Protein AF-A0A2T6ISY1-F1 (afdb_monomer_lite)

Radius of gyration: 21.5 Å; chains: 1; bounding box: 39×68×50 Å

pLDDT: mean 73.21, std 20.64, range [34.38, 96.5]

InterPro domains:
  IPR011078 Pyridoxal phosphate homeostasis protein [PTHR10146] (1-173)
  IPR029066 PLP-binding barrel [G3DSA:3.20.20.10] (1-175)
  IPR029066 PLP-binding barrel [SSF51419] (126-166)

Structure (mmCIF, N/CA/C/O backbone):
data_AF-A0A2T6ISY1-F1
#
_entry.id   AF-A0A2T6ISY1-F1
#
loop_
_atom_site.group_PDB
_atom_site.id
_atom_site.type_symbol
_atom_site.label_atom_id
_atom_site.label_alt_id
_atom_site.label_comp_id
_atom_site.label_asym_id
_atom_site.label_entity_id
_atom_site.label_seq_id
_atom_site.pdbx_PDB_ins_code
_atom_site.Cartn_x
_atom_site.Cartn_y
_atom_site.Cartn_z
_atom_site.occupancy
_atom_site.B_iso_or_equiv
_atom_site.auth_seq_id
_atom_site.auth_comp_id
_atom_site.auth_asym_id
_atom_site.auth_atom_id
_atom_site.pdbx_PDB_model_num
ATOM 1 N N . VAL A 1 1 ? 0.632 6.362 0.382 1.00 78.44 1 VAL A N 1
ATOM 2 C CA . VAL A 1 1 ? 1.550 6.974 1.371 1.00 78.44 1 VAL A CA 1
ATOM 3 C C . VAL A 1 1 ? 2.885 7.248 0.693 1.00 78.44 1 VAL A C 1
ATOM 5 O O . VAL A 1 1 ? 3.307 6.424 -0.117 1.00 78.44 1 VAL A O 1
ATOM 8 N N . ASN A 1 2 ? 3.520 8.391 0.960 1.00 79.00 2 ASN A N 1
ATOM 9 C CA . ASN A 1 2 ? 4.853 8.700 0.443 1.00 79.00 2 ASN A CA 1
ATOM 10 C C . ASN A 1 2 ? 5.910 8.201 1.441 1.00 79.00 2 ASN A C 1
ATOM 12 O O . ASN A 1 2 ? 6.283 8.900 2.377 1.00 79.00 2 ASN A O 1
ATOM 16 N N . ALA A 1 3 ? 6.373 6.968 1.241 1.00 74.75 3 ALA A N 1
ATOM 17 C CA . ALA A 1 3 ? 7.408 6.348 2.069 1.00 74.75 3 ALA A CA 1
ATOM 18 C C . ALA A 1 3 ? 8.830 6.560 1.503 1.00 74.75 3 ALA A C 1
ATOM 20 O O . ALA A 1 3 ? 9.812 6.055 2.052 1.00 74.75 3 ALA A O 1
ATOM 21 N N . SER A 1 4 ? 8.951 7.271 0.377 1.00 72.50 4 SER A N 1
ATOM 22 C CA . SER A 1 4 ? 10.209 7.468 -0.345 1.00 72.50 4 SER A CA 1
ATOM 23 C C . SER A 1 4 ? 10.864 8.827 -0.059 1.00 72.50 4 SER A C 1
ATOM 25 O O . SER A 1 4 ? 11.969 9.086 -0.535 1.00 72.50 4 SER A O 1
ATOM 27 N N . ASP A 1 5 ? 10.214 9.678 0.743 1.00 68.50 5 ASP A N 1
ATOM 28 C CA . ASP A 1 5 ? 10.639 11.031 1.152 1.00 68.50 5 ASP A CA 1
ATOM 29 C C . ASP A 1 5 ? 10.895 12.018 -0.000 1.00 68.50 5 ASP A C 1
ATOM 31 O O . ASP A 1 5 ? 11.319 13.156 0.213 1.00 68.50 5 ASP A O 1
ATOM 35 N N . GLU A 1 6 ? 10.575 11.630 -1.235 1.00 71.19 6 GLU A N 1
ATOM 36 C CA . GLU A 1 6 ? 10.742 12.477 -2.409 1.00 71.19 6 GLU A CA 1
ATOM 37 C C . GLU A 1 6 ? 9.738 13.625 -2.385 1.00 71.19 6 GLU A C 1
ATOM 39 O O . GLU A 1 6 ? 8.523 13.414 -2.352 1.00 71.19 6 GLU A O 1
ATOM 44 N N . ALA A 1 7 ? 10.243 14.858 -2.457 1.00 66.75 7 ALA A N 1
ATOM 45 C CA . ALA A 1 7 ? 9.398 16.045 -2.396 1.00 66.75 7 ALA A CA 1
ATOM 46 C C . ALA A 1 7 ? 8.504 16.253 -3.624 1.00 66.75 7 ALA A C 1
ATOM 48 O O . ALA A 1 7 ? 7.513 16.973 -3.540 1.00 66.75 7 ALA A O 1
ATOM 49 N N . SER A 1 8 ? 8.841 15.610 -4.741 1.00 69.62 8 SER A N 1
ATOM 50 C CA . SER A 1 8 ? 8.060 15.613 -5.978 1.00 69.62 8 SER A CA 1
ATOM 51 C C . SER A 1 8 ? 6.840 14.688 -5.927 1.00 69.62 8 SER A C 1
ATOM 53 O O . SER A 1 8 ? 5.958 14.811 -6.777 1.00 69.62 8 SER A O 1
ATOM 55 N N . LYS A 1 9 ? 6.768 13.763 -4.959 1.00 65.38 9 LYS A N 1
ATOM 56 C CA . LYS A 1 9 ? 5.652 12.824 -4.815 1.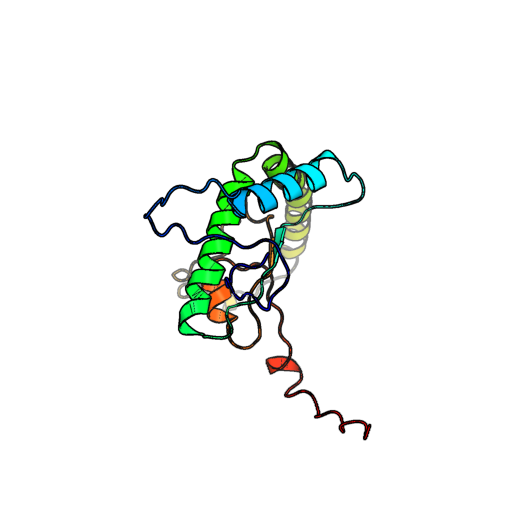00 65.38 9 LYS A CA 1
ATOM 57 C C . LYS A 1 9 ? 4.612 13.374 -3.837 1.00 65.38 9 LYS A C 1
ATOM 59 O O . LYS A 1 9 ? 4.916 13.703 -2.692 1.00 65.38 9 LYS A O 1
ATOM 64 N N . SER A 1 10 ? 3.360 13.436 -4.285 1.00 65.94 10 SER A N 1
ATOM 65 C CA . SER A 1 10 ? 2.208 13.759 -3.437 1.00 65.94 10 SER A CA 1
ATOM 66 C C . SER A 1 10 ? 1.946 12.664 -2.395 1.00 65.94 10 SER A C 1
ATOM 68 O O . SER A 1 10 ? 2.152 11.481 -2.675 1.00 65.94 10 SER A O 1
ATOM 70 N N . GLY A 1 11 ? 1.403 13.042 -1.238 1.00 68.19 11 GLY A N 1
ATOM 71 C CA . GLY A 1 11 ? 0.953 12.125 -0.186 1.00 68.19 11 GLY A CA 1
ATOM 72 C C . GLY A 1 11 ? 1.612 12.389 1.167 1.00 68.19 11 GLY A C 1
ATOM 73 O O . GLY A 1 11 ? 2.632 13.070 1.244 1.00 68.19 11 GLY A O 1
ATOM 74 N N . VAL A 1 12 ? 1.020 11.821 2.220 1.00 75.12 12 VAL A N 1
ATOM 75 C CA . VAL A 1 12 ? 1.534 11.891 3.596 1.00 75.12 12 VAL A CA 1
ATOM 76 C C . VAL A 1 12 ? 2.923 11.254 3.663 1.00 75.12 12 VAL A C 1
ATOM 78 O O . VAL A 1 12 ? 3.095 10.128 3.179 1.00 75.12 12 VAL A O 1
ATOM 81 N N . ARG A 1 13 ? 3.910 11.983 4.199 1.00 74.00 13 ARG A N 1
ATOM 82 C CA . ARG A 1 13 ? 5.318 11.554 4.257 1.00 74.00 13 ARG A CA 1
ATOM 83 C C . ARG A 1 13 ? 5.604 10.757 5.521 1.00 74.00 13 ARG A C 1
ATOM 85 O O . ARG A 1 13 ? 5.286 11.224 6.605 1.00 74.00 13 ARG A O 1
ATOM 92 N N . LEU A 1 14 ? 6.263 9.610 5.391 1.00 69.44 14 LEU A N 1
ATOM 93 C CA . LEU A 1 14 ? 6.707 8.832 6.553 1.00 69.44 14 LEU A CA 1
ATOM 94 C C . LEU A 1 14 ? 8.100 9.282 6.989 1.00 69.44 14 LEU A C 1
ATOM 96 O O . LEU A 1 14 ? 9.092 9.011 6.306 1.00 69.44 14 LEU A O 1
ATOM 100 N N . HIS A 1 15 ? 8.187 9.954 8.134 1.00 64.44 15 HIS A N 1
ATOM 101 C CA . HIS A 1 15 ? 9.473 10.405 8.656 1.00 64.44 15 HIS A CA 1
ATOM 102 C C . HIS A 1 15 ? 10.360 9.210 9.035 1.00 64.44 15 HIS A C 1
ATOM 104 O O . HIS A 1 15 ? 9.902 8.213 9.584 1.00 64.44 15 HIS A O 1
ATOM 110 N N . SER A 1 16 ? 11.655 9.301 8.723 1.00 49.44 16 SER A N 1
ATOM 111 C CA . SER A 1 16 ? 12.646 8.350 9.233 1.00 49.44 16 SER A CA 1
ATOM 112 C C . SER A 1 16 ? 12.859 8.605 10.727 1.00 49.44 16 SER A C 1
ATOM 114 O O . SER A 1 16 ? 13.020 9.759 11.132 1.00 49.44 16 SER A O 1
ATOM 116 N N . VAL A 1 17 ? 12.885 7.550 11.545 1.00 47.97 17 VAL A N 1
ATOM 117 C CA . VAL A 1 17 ? 13.285 7.622 12.961 1.00 47.97 17 VAL A CA 1
ATOM 118 C C . VAL A 1 17 ? 14.812 7.740 13.035 1.00 47.97 17 VAL A C 1
ATOM 120 O O . VAL A 1 17 ? 15.490 6.885 13.592 1.00 47.97 17 VAL A O 1
ATOM 123 N N . ASP A 1 18 ? 15.380 8.789 12.447 1.00 42.09 18 ASP A N 1
ATOM 124 C CA . ASP A 1 18 ? 16.787 9.118 12.646 1.00 42.09 18 ASP A CA 1
ATOM 125 C C . ASP A 1 18 ? 16.868 10.053 13.855 1.00 42.09 18 ASP A C 1
ATOM 127 O O . ASP A 1 18 ? 16.420 11.200 13.836 1.00 42.09 18 ASP A O 1
ATOM 131 N N . GLY A 1 19 ? 17.338 9.488 14.969 1.00 42.28 19 GLY A N 1
ATOM 132 C CA . GLY A 1 19 ? 17.273 10.057 16.311 1.00 42.28 19 GLY A CA 1
ATOM 133 C C . GLY A 1 19 ? 18.100 11.323 16.517 1.00 42.28 19 GLY A C 1
ATOM 134 O O . GLY A 1 19 ? 19.125 11.287 17.190 1.00 42.28 19 GLY A O 1
ATOM 135 N N . ASN A 1 20 ? 17.611 12.463 16.035 1.00 39.56 20 ASN A N 1
ATOM 136 C CA . ASN A 1 20 ? 18.034 13.764 16.537 1.00 39.56 20 ASN A CA 1
ATOM 137 C C . ASN A 1 20 ? 16.850 14.742 16.536 1.00 39.56 20 ASN A C 1
ATOM 139 O O . ASN A 1 20 ? 16.592 15.447 15.560 1.00 39.56 20 ASN A O 1
ATOM 143 N N . ARG A 1 21 ? 16.087 14.745 17.638 1.00 43.75 21 ARG A N 1
ATOM 144 C CA . ARG A 1 21 ? 14.993 15.698 17.873 1.00 43.75 21 ARG A CA 1
ATOM 145 C C . ARG A 1 21 ? 15.574 17.099 18.084 1.00 43.75 21 ARG A C 1
ATOM 147 O O . ARG A 1 21 ? 15.879 17.481 19.207 1.00 43.75 21 ARG A O 1
ATOM 154 N N . GLY A 1 22 ? 15.712 17.846 16.992 1.00 38.25 22 GLY A N 1
ATOM 155 C CA . GLY A 1 22 ? 15.751 19.306 17.009 1.00 38.25 22 GLY A CA 1
ATOM 156 C C . GLY A 1 22 ? 14.324 19.848 17.075 1.00 38.25 22 GLY A C 1
ATOM 157 O O . GLY A 1 22 ? 13.466 19.459 16.286 1.00 38.25 22 GLY A O 1
ATOM 158 N N . GLU A 1 23 ? 14.073 20.701 18.057 1.00 45.44 23 GLU A N 1
ATOM 159 C CA . GLU A 1 23 ? 12.783 21.274 18.434 1.00 45.44 23 GLU A CA 1
ATOM 160 C C . GLU A 1 23 ? 12.112 22.041 17.279 1.00 45.44 23 GLU A C 1
ATOM 162 O O . GLU A 1 23 ? 12.459 23.178 16.994 1.00 45.44 23 GLU A O 1
ATOM 167 N N . THR A 1 24 ? 11.136 21.422 16.614 1.00 35.81 24 THR A N 1
ATOM 168 C CA . THR A 1 24 ? 9.927 22.070 16.071 1.00 35.81 24 THR A CA 1
ATOM 169 C C . THR A 1 24 ? 8.881 20.973 15.886 1.00 35.81 24 THR A C 1
ATOM 171 O O . THR A 1 24 ? 9.041 20.074 15.062 1.00 35.81 24 THR A O 1
ATOM 174 N N . GLU A 1 25 ? 7.838 20.992 16.717 1.00 44.03 25 GLU A N 1
ATOM 175 C CA . GLU A 1 25 ? 6.753 20.005 16.735 1.00 44.03 25 GLU A CA 1
ATOM 176 C C . GLU A 1 25 ? 5.894 20.118 15.467 1.00 44.03 25 GLU A C 1
ATOM 178 O O . GLU A 1 25 ? 4.812 20.696 15.457 1.00 44.03 25 GLU A O 1
ATOM 183 N N . THR A 1 26 ? 6.407 19.584 14.363 1.00 40.78 26 THR A N 1
ATOM 184 C CA . THR A 1 26 ? 5.616 19.324 13.160 1.00 40.78 26 THR A CA 1
ATOM 185 C C . THR A 1 26 ? 4.985 17.938 13.338 1.00 40.78 26 THR A C 1
ATOM 187 O O . THR A 1 26 ? 5.706 17.024 13.753 1.00 40.78 26 THR A O 1
ATOM 190 N N . PRO A 1 27 ? 3.675 17.745 13.088 1.00 42.97 27 PRO A N 1
ATOM 191 C CA . PRO A 1 27 ? 3.028 16.451 13.289 1.00 42.97 27 PRO A CA 1
ATOM 192 C C . PRO A 1 27 ? 3.779 15.356 12.530 1.00 42.97 27 PRO A C 1
ATOM 194 O O . PRO A 1 27 ? 4.070 15.507 11.344 1.00 42.97 27 PRO A O 1
ATOM 197 N N . CYS A 1 28 ? 4.125 14.266 13.219 1.00 56.38 28 CYS A N 1
ATOM 198 C CA . CYS A 1 28 ? 4.727 13.102 12.581 1.00 56.38 28 CYS A CA 1
ATOM 199 C C . CYS A 1 28 ? 3.774 12.621 11.480 1.00 56.38 28 CYS A C 1
ATOM 201 O O . CYS A 1 28 ? 2.601 12.392 11.764 1.00 56.38 28 CYS A O 1
ATOM 203 N N . GLY A 1 29 ? 4.234 12.465 10.239 1.00 60.75 29 GLY A N 1
ATOM 204 C CA . GLY A 1 29 ? 3.357 12.004 9.157 1.00 60.75 29 GLY A CA 1
ATOM 205 C C . GLY A 1 29 ? 2.761 10.609 9.400 1.00 60.75 29 GLY A C 1
ATOM 206 O O . GLY A 1 29 ? 1.709 10.289 8.856 1.00 60.75 29 GLY A O 1
ATOM 207 N N . ASP A 1 30 ? 3.339 9.818 10.307 1.00 73.44 30 ASP A N 1
ATOM 208 C CA . ASP A 1 30 ? 2.730 8.577 10.799 1.00 73.44 30 ASP A CA 1
ATOM 209 C C . ASP A 1 30 ? 1.411 8.851 11.546 1.00 73.44 30 ASP A C 1
ATOM 211 O O . ASP A 1 30 ? 0.446 8.097 11.402 1.00 73.44 30 ASP A O 1
ATOM 215 N N . SER A 1 31 ? 1.336 9.961 12.290 1.00 79.38 31 SER A N 1
ATOM 216 C CA . SER A 1 31 ? 0.113 10.427 12.951 1.00 79.38 31 SER A CA 1
ATOM 217 C C . SER A 1 31 ? -0.945 10.853 11.935 1.00 79.38 31 SER A C 1
ATOM 219 O O . SER A 1 31 ? -2.104 10.493 12.094 1.00 79.38 31 SER A O 1
ATOM 221 N N . GLU A 1 32 ? -0.560 11.539 10.855 1.00 85.81 32 GLU A N 1
ATOM 222 C CA . GLU A 1 32 ? -1.504 11.947 9.803 1.00 85.81 32 GLU A CA 1
ATOM 223 C C . GLU A 1 32 ? -2.070 10.729 9.046 1.00 85.81 32 GLU A C 1
ATOM 225 O O . GLU A 1 32 ? -3.274 10.659 8.792 1.00 85.81 32 GLU A O 1
ATOM 230 N N . VAL A 1 33 ? -1.239 9.719 8.734 1.00 90.00 33 VAL A N 1
ATOM 231 C CA . VAL A 1 33 ? -1.747 8.454 8.166 1.00 90.00 33 VAL A CA 1
ATOM 232 C C . VAL A 1 33 ? -2.701 7.780 9.144 1.00 90.00 33 VAL A C 1
ATOM 234 O O . VAL A 1 33 ? -3.763 7.313 8.734 1.00 90.00 33 VAL A O 1
ATOM 237 N N . ARG A 1 34 ? -2.338 7.724 10.426 1.00 90.06 34 ARG A N 1
ATOM 238 C CA . ARG A 1 34 ? -3.172 7.120 11.462 1.00 90.06 34 ARG A CA 1
ATOM 239 C C . ARG A 1 34 ? -4.538 7.795 11.567 1.00 90.06 34 ARG A C 1
ATOM 241 O O . ARG A 1 34 ? -5.541 7.090 11.500 1.00 90.06 34 ARG A O 1
ATOM 248 N N . GLU A 1 35 ? -4.578 9.117 11.698 1.00 90.12 35 GLU A N 1
ATOM 249 C CA . GLU A 1 35 ? -5.821 9.888 11.812 1.00 90.12 35 GLU A CA 1
ATOM 250 C C . GLU A 1 35 ? -6.724 9.663 10.595 1.00 90.12 35 GLU A C 1
ATOM 252 O O . GLU A 1 35 ? -7.929 9.452 10.732 1.00 90.12 35 GLU A O 1
ATOM 257 N N . LEU A 1 36 ? -6.138 9.623 9.395 1.00 91.69 36 LEU A N 1
ATOM 258 C CA . LEU A 1 36 ? -6.880 9.334 8.174 1.00 91.69 36 LEU A CA 1
ATOM 259 C C . LEU A 1 36 ? -7.444 7.906 8.160 1.00 91.69 36 LEU A C 1
ATOM 261 O O . LEU A 1 36 ? -8.584 7.702 7.743 1.00 91.69 36 LEU A O 1
ATOM 265 N N . VAL A 1 37 ? -6.670 6.910 8.596 1.00 93.19 37 VAL A N 1
ATOM 266 C CA . VAL A 1 37 ? -7.135 5.517 8.663 1.00 93.19 37 VAL A CA 1
ATOM 267 C C . VAL A 1 37 ? -8.252 5.363 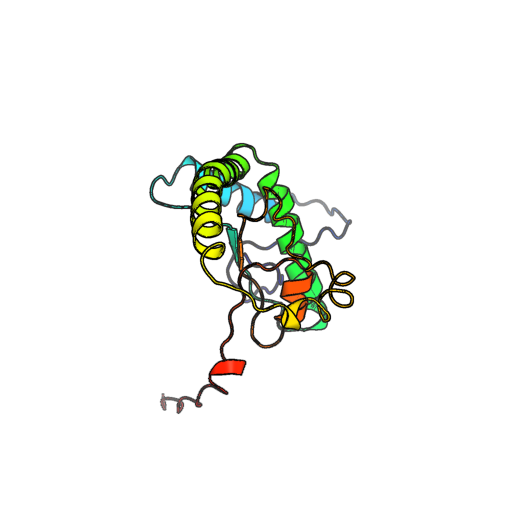9.693 1.00 93.19 37 VAL A C 1
ATOM 269 O O . VAL A 1 37 ? -9.266 4.745 9.373 1.00 93.19 37 VAL A O 1
ATOM 272 N N . GLU A 1 38 ? -8.109 5.949 10.885 1.00 91.31 38 GLU A N 1
ATOM 273 C CA . GLU A 1 38 ? -9.161 5.978 11.912 1.00 91.31 38 GLU A CA 1
ATOM 274 C C . GLU A 1 38 ? -10.433 6.637 11.351 1.00 91.31 38 GLU A C 1
ATOM 276 O O . GLU A 1 38 ? -11.509 6.045 11.403 1.00 91.31 38 GLU A O 1
ATOM 281 N N . TYR A 1 39 ? -10.310 7.787 10.677 1.00 92.75 39 TYR A N 1
ATOM 282 C CA . TYR A 1 39 ? -11.445 8.448 10.030 1.00 92.75 39 TYR A CA 1
ATOM 283 C C . TYR A 1 39 ? -12.128 7.574 8.965 1.00 92.75 39 TYR A C 1
ATOM 285 O O . TYR A 1 39 ? -13.357 7.496 8.922 1.00 92.75 39 TYR A O 1
ATOM 293 N N . ILE A 1 40 ? -11.362 6.895 8.103 1.00 93.62 40 ILE A N 1
ATOM 294 C CA . ILE A 1 40 ? -11.927 5.991 7.090 1.00 93.62 40 ILE A CA 1
ATOM 295 C C . ILE A 1 40 ? -12.668 4.831 7.762 1.00 93.62 40 ILE A C 1
ATOM 297 O O . ILE A 1 40 ? -13.765 4.482 7.330 1.00 93.62 40 ILE A O 1
ATOM 301 N N . VAL A 1 41 ? -12.085 4.231 8.798 1.00 92.12 41 VAL A N 1
ATOM 302 C CA . VAL A 1 41 ? -12.675 3.077 9.486 1.00 92.12 41 VAL A CA 1
ATOM 303 C C . VAL A 1 41 ? -13.940 3.465 10.253 1.00 92.12 41 VAL A C 1
ATOM 305 O O . VAL A 1 41 ? -14.937 2.750 10.162 1.00 92.12 41 VAL A O 1
ATOM 308 N N . ASP A 1 42 ? -13.930 4.600 10.950 1.00 91.38 42 ASP A N 1
ATOM 309 C CA . ASP A 1 42 ? -15.014 4.976 11.860 1.00 91.38 42 ASP A CA 1
ATOM 310 C C . ASP A 1 42 ? -16.118 5.802 11.183 1.00 91.38 42 ASP A C 1
ATOM 312 O O . ASP A 1 42 ? -17.288 5.697 11.551 1.00 91.38 42 ASP A O 1
ATOM 316 N N . SER A 1 43 ? -15.774 6.634 10.194 1.00 95.00 43 SER A N 1
ATOM 317 C CA . SER A 1 43 ? -16.697 7.636 9.630 1.00 95.00 43 SER A CA 1
ATOM 318 C C . SER A 1 43 ? -17.178 7.331 8.209 1.00 95.00 43 SER A C 1
ATOM 320 O O . SER A 1 43 ? -18.111 7.982 7.736 1.00 95.00 43 SER A O 1
ATOM 322 N N . CYS A 1 44 ? -16.582 6.360 7.507 1.00 94.81 44 CYS A N 1
ATOM 323 C CA . CYS A 1 44 ? -16.893 6.086 6.100 1.00 94.81 44 CYS A CA 1
ATOM 324 C C . CYS A 1 44 ? -17.580 4.713 5.907 1.00 94.81 44 CYS A C 1
ATOM 326 O O . CYS A 1 44 ? -16.926 3.756 5.495 1.00 94.81 44 CYS A O 1
ATOM 328 N N . PRO A 1 45 ? -18.912 4.589 6.091 1.00 91.69 45 PRO A N 1
ATOM 329 C CA . PRO A 1 45 ? -19.614 3.294 6.117 1.00 91.69 45 PRO A CA 1
ATOM 330 C C . PRO A 1 45 ? -19.639 2.539 4.777 1.00 91.69 45 PRO A C 1
ATOM 332 O O . PRO A 1 45 ? -19.929 1.345 4.738 1.00 91.69 45 PRO A O 1
ATOM 335 N N . HIS A 1 46 ? -19.367 3.224 3.665 1.00 94.31 46 HIS A N 1
ATOM 336 C CA . HIS A 1 46 ? -19.314 2.624 2.327 1.00 94.31 46 HIS A CA 1
ATOM 337 C C . HIS A 1 46 ? -17.891 2.318 1.856 1.00 94.31 46 HIS A C 1
ATOM 339 O O . HIS A 1 46 ? -17.716 1.727 0.790 1.00 94.31 46 HIS A O 1
ATOM 345 N N . LEU A 1 47 ? -16.876 2.721 2.623 1.00 93.00 47 LEU A N 1
ATOM 346 C CA . LEU A 1 47 ? -15.489 2.417 2.317 1.00 93.00 47 LEU A CA 1
ATOM 347 C C . LEU A 1 47 ? -15.037 1.221 3.140 1.00 93.00 47 LEU A C 1
ATOM 349 O O . LEU A 1 47 ? -15.348 1.082 4.318 1.00 93.00 47 LEU A O 1
ATOM 353 N N . ARG A 1 48 ? -14.260 0.349 2.501 1.00 89.69 48 ARG A N 1
ATOM 354 C CA . ARG A 1 48 ? -13.589 -0.752 3.176 1.00 89.69 48 ARG A CA 1
ATOM 355 C C . ARG A 1 48 ? -12.098 -0.488 3.146 1.00 89.69 48 ARG A C 1
ATOM 357 O O . ARG A 1 48 ? -11.470 -0.633 2.102 1.00 89.69 48 ARG A O 1
ATOM 364 N N . PHE A 1 49 ? -11.535 -0.147 4.296 1.00 92.12 49 PHE A N 1
ATOM 365 C CA . PHE A 1 49 ? -10.090 -0.044 4.429 1.00 92.12 49 PHE A CA 1
ATOM 366 C C . PHE A 1 49 ? -9.460 -1.440 4.301 1.00 92.12 49 PHE A C 1
ATOM 368 O O . PHE A 1 49 ? -9.791 -2.342 5.072 1.00 92.12 49 PHE A O 1
ATOM 375 N N . SER A 1 50 ? -8.621 -1.660 3.286 1.00 92.25 50 SER A N 1
ATOM 376 C CA . SER A 1 50 ? -7.958 -2.953 3.055 1.00 92.25 50 SER A CA 1
ATOM 377 C C . SER A 1 50 ? -6.475 -2.937 3.398 1.00 92.25 50 SER A C 1
ATOM 379 O O . SER A 1 50 ? -5.949 -3.976 3.781 1.00 92.25 50 SER A O 1
ATOM 381 N N . GLY A 1 51 ? -5.826 -1.774 3.349 1.00 93.56 51 GLY A N 1
ATOM 382 C CA . GLY A 1 51 ? -4.419 -1.646 3.682 1.00 93.56 51 GLY A CA 1
ATOM 383 C C . GLY A 1 51 ? -3.786 -0.385 3.106 1.00 93.56 51 GLY A C 1
ATOM 384 O O . GLY A 1 51 ? -4.457 0.630 2.905 1.00 93.56 51 GLY A O 1
ATOM 385 N N . LEU A 1 52 ? -2.480 -0.440 2.850 1.00 94.56 52 LEU A N 1
ATOM 386 C CA . LEU A 1 52 ? -1.687 0.705 2.413 1.00 94.56 52 LEU A CA 1
ATOM 387 C C . LEU A 1 52 ? -1.013 0.459 1.069 1.00 94.56 52 LEU A C 1
ATOM 389 O O . LEU A 1 52 ? -0.725 -0.668 0.680 1.00 94.56 52 LEU A O 1
ATOM 393 N N . MET A 1 53 ? -0.702 1.558 0.383 1.00 95.50 53 MET A N 1
ATOM 394 C CA . MET A 1 53 ? 0.003 1.533 -0.894 1.00 95.50 53 MET A CA 1
ATOM 395 C C . MET A 1 53 ? 1.169 2.517 -0.917 1.00 95.50 53 MET A C 1
ATOM 397 O O . MET A 1 53 ? 1.039 3.660 -0.446 1.00 95.50 53 MET A O 1
ATOM 401 N N . THR A 1 54 ? 2.284 2.090 -1.513 1.00 93.75 54 THR A N 1
ATOM 402 C CA . THR A 1 54 ? 3.392 2.975 -1.879 1.00 93.75 54 THR A CA 1
ATOM 403 C C . THR A 1 54 ? 4.087 2.541 -3.171 1.00 93.75 54 THR A C 1
ATOM 405 O O . THR A 1 54 ? 3.935 1.418 -3.645 1.00 93.75 54 THR A O 1
ATOM 408 N N . ILE A 1 55 ? 4.880 3.452 -3.731 1.00 91.81 55 ILE A N 1
ATOM 409 C CA . ILE A 1 55 ? 5.800 3.181 -4.837 1.00 91.81 55 ILE A CA 1
ATOM 410 C C . ILE A 1 55 ? 7.214 3.285 -4.274 1.00 91.81 55 ILE A C 1
ATOM 412 O O . ILE A 1 55 ? 7.516 4.265 -3.588 1.00 91.81 55 ILE A O 1
ATOM 416 N N . GLY A 1 56 ? 8.062 2.304 -4.597 1.00 88.75 56 GLY A N 1
ATOM 417 C CA . GLY A 1 56 ? 9.466 2.278 -4.202 1.00 88.75 56 GLY A CA 1
ATOM 418 C C . GLY A 1 56 ? 10.213 3.567 -4.553 1.00 88.75 56 GLY A C 1
ATOM 419 O O . GLY A 1 56 ? 9.795 4.376 -5.397 1.00 88.75 56 GLY A O 1
ATOM 420 N N . HIS A 1 57 ? 11.325 3.781 -3.861 1.00 89.56 57 HIS A N 1
ATOM 421 C CA . HIS A 1 57 ? 12.212 4.888 -4.174 1.00 89.56 57 HIS A CA 1
ATOM 422 C C . HIS A 1 57 ? 12.877 4.642 -5.553 1.00 89.56 57 HIS A C 1
ATOM 424 O O . HIS A 1 57 ? 13.239 3.511 -5.850 1.00 89.56 57 HIS A O 1
ATOM 430 N N . PRO A 1 58 ? 13.043 5.646 -6.438 1.00 86.25 58 PRO A N 1
ATOM 431 C CA . PRO A 1 58 ? 13.663 5.445 -7.752 1.00 86.25 58 PRO A CA 1
ATOM 432 C C . PRO A 1 58 ? 15.132 5.013 -7.674 1.00 86.25 58 PRO A C 1
ATOM 434 O O . PRO A 1 58 ? 15.626 4.389 -8.606 1.00 86.25 58 PRO A O 1
ATOM 437 N N . ASP A 1 59 ? 15.819 5.360 -6.584 1.00 88.38 59 ASP A N 1
ATOM 438 C CA . ASP A 1 59 ? 17.125 4.792 -6.231 1.00 88.38 59 ASP A CA 1
ATOM 439 C C . ASP A 1 59 ? 16.931 3.399 -5.594 1.00 88.38 59 ASP A C 1
ATOM 441 O O . ASP A 1 59 ? 16.341 3.325 -4.502 1.00 88.38 59 ASP A O 1
ATOM 445 N N . PRO A 1 60 ? 17.409 2.314 -6.238 1.00 86.50 60 PRO A N 1
ATOM 446 C CA . PRO A 1 60 ? 17.280 0.948 -5.736 1.00 86.50 60 PRO A CA 1
ATOM 447 C C . PRO A 1 60 ? 17.856 0.757 -4.330 1.00 86.50 60 PRO A C 1
ATOM 449 O O . PRO A 1 60 ? 17.235 0.078 -3.515 1.00 86.50 60 PRO A O 1
ATOM 452 N N . GLU A 1 61 ? 18.963 1.431 -4.000 1.00 88.94 61 GLU A N 1
ATOM 453 C CA . GLU A 1 61 ? 19.639 1.315 -2.694 1.00 88.94 61 GLU A CA 1
ATOM 454 C C . GLU A 1 61 ? 18.756 1.796 -1.534 1.00 88.94 61 GLU A C 1
ATOM 456 O O . GLU A 1 61 ? 18.886 1.370 -0.388 1.00 88.94 61 GLU A O 1
ATOM 461 N N . ARG A 1 62 ? 17.804 2.683 -1.831 1.00 87.38 62 ARG A N 1
ATOM 462 C CA . ARG A 1 62 ? 16.880 3.252 -0.847 1.00 87.38 62 ARG A CA 1
ATOM 463 C C . ARG A 1 62 ? 15.512 2.584 -0.827 1.00 87.38 62 ARG A C 1
ATOM 465 O O . ARG A 1 62 ? 14.718 2.848 0.076 1.00 87.38 62 ARG A O 1
ATOM 472 N N . THR A 1 63 ? 15.227 1.727 -1.803 1.00 88.44 63 THR A N 1
ATOM 473 C CA . THR A 1 63 ? 13.915 1.085 -1.956 1.00 88.44 63 THR A CA 1
ATOM 474 C C . THR A 1 63 ? 13.590 0.181 -0.773 1.00 88.44 63 THR A C 1
ATOM 476 O O . THR A 1 63 ? 12.477 0.233 -0.250 1.00 88.44 63 THR A O 1
ATOM 479 N N . SER A 1 64 ? 14.589 -0.560 -0.289 1.00 88.88 64 SER A N 1
ATOM 480 C CA . SER A 1 64 ? 14.476 -1.409 0.901 1.00 88.88 64 SER A CA 1
ATOM 481 C C . SER A 1 64 ? 13.973 -0.622 2.120 1.00 88.88 64 SER A C 1
ATOM 483 O O . SER A 1 64 ? 12.982 -0.993 2.747 1.00 88.88 64 SER A O 1
ATOM 485 N N . GLY A 1 65 ? 14.574 0.543 2.397 1.00 88.06 65 GLY A N 1
ATOM 486 C CA . GLY A 1 65 ? 14.166 1.413 3.506 1.00 88.06 65 GLY A CA 1
ATOM 487 C C . GLY A 1 65 ? 12.739 1.954 3.359 1.00 88.06 65 GLY A C 1
ATOM 488 O O . GLY A 1 65 ? 12.002 2.039 4.339 1.00 88.06 65 GLY A O 1
ATOM 489 N N . THR A 1 66 ? 12.310 2.267 2.133 1.00 89.19 66 THR A N 1
ATOM 490 C CA . THR A 1 66 ? 10.927 2.673 1.839 1.00 89.19 66 THR A CA 1
ATOM 491 C C . THR A 1 66 ? 9.919 1.567 2.159 1.00 89.19 66 THR A C 1
ATOM 493 O O . THR A 1 66 ? 8.889 1.845 2.774 1.00 89.19 66 THR A O 1
ATOM 496 N N . PHE A 1 67 ? 10.200 0.317 1.786 1.00 92.12 67 PHE A N 1
ATOM 497 C CA . PHE A 1 67 ? 9.306 -0.806 2.086 1.00 92.12 67 PHE A CA 1
ATOM 498 C C . PHE A 1 67 ? 9.329 -1.195 3.567 1.00 92.12 67 PHE A C 1
ATOM 500 O O . PHE A 1 67 ? 8.268 -1.448 4.139 1.00 92.12 67 PHE A O 1
ATOM 507 N N . ALA A 1 68 ? 10.486 -1.117 4.227 1.00 89.06 68 ALA A N 1
ATOM 508 C CA . ALA A 1 68 ? 10.593 -1.329 5.669 1.00 89.06 68 ALA A CA 1
ATOM 509 C C . ALA A 1 68 ? 9.716 -0.344 6.466 1.00 89.06 68 ALA A C 1
ATOM 511 O O . ALA A 1 68 ? 9.005 -0.750 7.385 1.00 89.06 68 ALA A O 1
ATOM 512 N N . LYS A 1 69 ? 9.685 0.941 6.077 1.00 88.38 69 LYS A N 1
ATOM 513 C CA . LYS A 1 69 ? 8.789 1.940 6.692 1.00 88.38 69 LYS A CA 1
ATOM 514 C C . LYS A 1 69 ? 7.311 1.552 6.571 1.00 88.38 69 LYS A C 1
ATOM 516 O O . LYS A 1 69 ? 6.555 1.716 7.525 1.00 88.38 69 LYS A O 1
ATOM 521 N N . MET A 1 70 ? 6.896 1.011 5.425 1.00 90.62 70 MET A N 1
ATOM 522 C CA . MET A 1 70 ? 5.515 0.554 5.216 1.00 90.62 70 MET A CA 1
ATOM 523 C C . MET A 1 70 ? 5.160 -0.644 6.096 1.00 90.62 70 MET A C 1
ATOM 525 O O . MET A 1 70 ? 4.060 -0.688 6.650 1.00 90.62 70 MET A O 1
ATOM 529 N N . ALA A 1 71 ? 6.085 -1.594 6.246 1.00 89.38 71 ALA A N 1
ATOM 530 C CA . ALA A 1 71 ? 5.906 -2.741 7.128 1.00 89.38 71 ALA A CA 1
ATOM 531 C C . ALA A 1 71 ? 5.749 -2.298 8.593 1.00 89.38 71 ALA A C 1
ATOM 533 O O . ALA A 1 71 ? 4.816 -2.733 9.268 1.00 89.38 71 ALA A O 1
ATOM 534 N N . THR A 1 72 ? 6.584 -1.365 9.060 1.00 88.50 72 THR A N 1
ATOM 535 C CA . THR A 1 72 ? 6.459 -0.780 10.404 1.00 88.50 72 THR A CA 1
ATOM 536 C C . THR A 1 72 ? 5.119 -0.071 10.588 1.00 88.50 72 THR A C 1
ATOM 538 O O . THR A 1 72 ? 4.418 -0.332 11.565 1.00 88.50 72 THR A O 1
ATOM 541 N N . LEU A 1 73 ? 4.698 0.747 9.617 1.00 89.31 73 LEU A N 1
ATOM 542 C CA . LEU A 1 73 ? 3.425 1.463 9.701 1.00 89.31 73 LEU A CA 1
ATOM 543 C C . LEU A 1 73 ? 2.217 0.516 9.746 1.00 89.31 73 LEU A C 1
ATOM 545 O O . LEU A 1 73 ? 1.265 0.777 10.479 1.00 89.31 73 LEU A O 1
ATOM 549 N N . ARG A 1 74 ? 2.252 -0.612 9.019 1.00 90.75 74 ARG A N 1
ATOM 550 C CA . ARG A 1 74 ? 1.235 -1.674 9.143 1.00 90.75 74 ARG A CA 1
ATOM 551 C C . ARG A 1 74 ? 1.143 -2.176 10.582 1.00 90.75 74 ARG A C 1
ATOM 553 O O . ARG A 1 74 ? 0.040 -2.259 11.118 1.00 90.75 74 ARG A O 1
ATOM 560 N N . LEU A 1 75 ? 2.278 -2.488 11.209 1.00 87.88 75 LEU A N 1
ATOM 561 C CA . LEU A 1 75 ? 2.303 -2.968 12.593 1.00 87.88 75 LEU A CA 1
ATOM 562 C C . LEU A 1 75 ? 1.758 -1.919 13.566 1.00 87.88 75 LEU A C 1
ATOM 564 O O . LEU A 1 75 ? 1.030 -2.267 14.493 1.00 87.88 75 LEU A O 1
ATOM 568 N N . ASP A 1 76 ? 2.066 -0.641 13.353 1.00 88.62 76 ASP A N 1
ATOM 569 C CA . ASP A 1 76 ? 1.568 0.439 14.204 1.00 88.62 76 ASP A CA 1
ATOM 570 C C . ASP A 1 76 ? 0.060 0.663 14.057 1.00 88.62 76 ASP A C 1
ATOM 572 O O . ASP A 1 76 ? -0.637 0.809 15.062 1.00 88.62 76 ASP A O 1
ATOM 576 N N . LEU A 1 77 ? -0.474 0.600 12.836 1.00 89.69 77 LEU A N 1
ATOM 577 C CA . LEU A 1 77 ? -1.917 0.688 12.598 1.00 89.69 77 LEU A CA 1
ATOM 578 C C . LEU A 1 77 ? -2.676 -0.507 13.189 1.00 89.69 77 LEU A C 1
ATOM 580 O O . LEU A 1 77 ? -3.775 -0.337 13.712 1.00 89.69 77 LEU A O 1
ATOM 584 N N . LEU A 1 78 ? -2.094 -1.709 13.169 1.00 88.62 78 LEU A N 1
ATOM 585 C CA . LEU A 1 78 ? -2.705 -2.904 13.764 1.00 88.62 78 LEU A CA 1
ATOM 586 C C . LEU A 1 78 ? -2.757 -2.870 15.301 1.00 88.62 78 LEU A C 1
ATOM 588 O O . LEU A 1 78 ? -3.533 -3.616 15.900 1.00 88.62 78 LEU A O 1
ATOM 592 N N . LYS A 1 79 ? -2.001 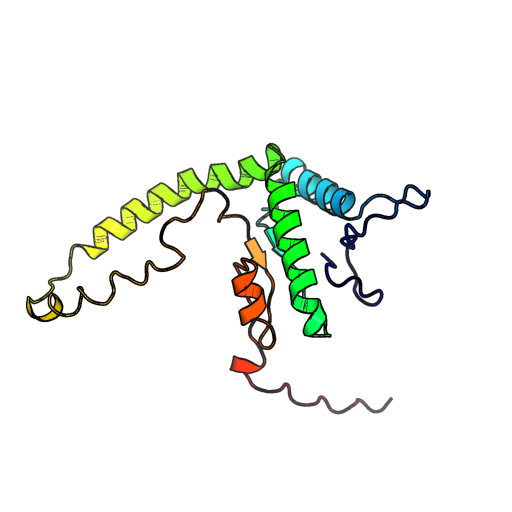-1.980 15.961 1.00 87.25 79 LYS A N 1
ATOM 593 C CA . LYS A 1 79 ? -2.138 -1.731 17.410 1.00 87.25 79 LYS A CA 1
ATOM 594 C C . LYS A 1 79 ? -3.425 -0.976 17.754 1.00 87.25 79 LYS A C 1
ATOM 596 O O . LYS A 1 79 ? -3.821 -0.959 18.919 1.00 87.25 79 LYS A O 1
ATOM 601 N N . LEU A 1 80 ? -4.080 -0.354 16.773 1.00 87.38 80 LEU A N 1
ATOM 602 C CA . LEU A 1 80 ? -5.309 0.410 16.972 1.00 87.38 80 LEU A CA 1
ATOM 603 C C . LEU A 1 80 ? -6.509 -0.546 17.024 1.00 87.38 80 LEU A C 1
ATOM 605 O O . LEU A 1 80 ? -6.751 -1.255 16.045 1.00 87.38 80 LEU A O 1
ATOM 609 N N . PRO A 1 81 ? -7.294 -0.576 18.120 1.00 86.62 81 PRO A N 1
ATOM 610 C CA . PRO A 1 81 ? -8.373 -1.553 18.284 1.00 86.62 81 PRO A CA 1
ATOM 611 C C . PRO A 1 81 ? -9.408 -1.533 17.152 1.00 86.62 81 PRO A C 1
ATOM 613 O O . PRO A 1 81 ? -9.776 -2.592 16.646 1.00 86.62 81 PRO A O 1
ATOM 616 N N . HIS A 1 82 ? -9.820 -0.338 16.717 1.00 86.12 82 HIS A N 1
ATOM 617 C CA . HIS A 1 82 ? -10.812 -0.135 15.655 1.00 86.12 82 HIS A CA 1
ATOM 618 C C . HIS A 1 82 ? -10.318 -0.670 14.309 1.00 86.12 82 HIS A C 1
ATOM 620 O O . HIS A 1 82 ? -11.016 -1.423 13.631 1.00 86.12 82 HIS A O 1
ATOM 626 N N . VAL A 1 83 ? -9.066 -0.365 13.961 1.00 88.00 83 VAL A N 1
ATOM 627 C CA . VAL A 1 83 ? -8.432 -0.853 12.731 1.00 88.00 83 VAL A CA 1
ATOM 628 C C . VAL A 1 83 ? -8.270 -2.368 12.786 1.00 88.00 83 VAL A C 1
ATOM 630 O O . VAL A 1 83 ? -8.673 -3.066 11.860 1.00 88.00 83 VAL A O 1
ATOM 633 N N . ARG A 1 84 ? -7.754 -2.907 13.894 1.00 85.88 84 ARG A N 1
ATOM 634 C CA . ARG A 1 84 ? -7.579 -4.351 14.083 1.00 85.88 84 ARG A CA 1
ATOM 635 C C . ARG A 1 84 ? -8.898 -5.117 13.955 1.00 85.88 84 ARG A C 1
ATOM 637 O O . ARG A 1 84 ? -8.938 -6.177 13.331 1.00 85.88 84 ARG A O 1
ATOM 644 N N . GLN A 1 85 ? -9.991 -4.576 14.490 1.00 84.25 85 GLN A N 1
ATOM 645 C CA . GLN A 1 85 ? -11.316 -5.198 14.427 1.00 84.25 85 GLN A CA 1
ATOM 646 C C . GLN A 1 85 ? -11.833 -5.365 12.985 1.00 84.25 85 GLN A C 1
ATOM 648 O O . GLN A 1 85 ? -12.464 -6.383 12.672 1.00 84.25 85 GLN A O 1
ATOM 653 N N . VAL A 1 86 ? -11.517 -4.426 12.082 1.00 86.06 86 VAL A N 1
ATOM 654 C CA . VAL A 1 86 ? -11.858 -4.523 10.647 1.00 86.06 86 VAL A CA 1
ATOM 655 C C . VAL A 1 86 ? -11.251 -5.769 10.003 1.00 86.06 86 VAL A C 1
ATOM 657 O O . VAL A 1 86 ? -11.863 -6.362 9.113 1.00 86.06 86 VAL A O 1
ATOM 660 N N . PHE A 1 87 ? -10.066 -6.184 10.447 1.00 83.50 87 PHE A N 1
ATOM 661 C CA . PHE A 1 87 ? -9.374 -7.355 9.913 1.00 83.50 87 PHE A CA 1
ATOM 662 C C . PHE A 1 87 ? -9.753 -8.641 10.661 1.00 83.50 87 PHE A C 1
ATOM 664 O O . PHE A 1 87 ? -9.951 -9.672 10.025 1.00 83.50 87 PHE A O 1
ATOM 671 N N . MET A 1 88 ? -9.995 -8.588 11.975 1.00 72.94 88 MET A N 1
ATOM 672 C CA . MET A 1 88 ? -10.447 -9.759 12.742 1.00 72.94 88 MET A CA 1
ATOM 673 C C . MET A 1 88 ? -11.826 -10.272 12.293 1.00 72.94 88 MET A C 1
ATOM 675 O O . MET A 1 88 ? -11.985 -11.471 12.071 1.00 72.94 88 MET A O 1
ATOM 679 N N . SER A 1 89 ? -12.802 -9.386 12.067 1.00 64.44 89 SER A N 1
ATOM 680 C CA . SER A 1 89 ? -14.161 -9.764 11.618 1.00 64.44 89 SER A CA 1
ATOM 681 C C . SER A 1 89 ? -14.203 -10.478 10.255 1.00 64.44 89 SER A C 1
ATOM 683 O O . SER A 1 89 ? -15.137 -11.220 9.945 1.00 64.44 89 SER A O 1
ATOM 685 N N . ARG A 1 90 ? -13.167 -10.300 9.429 1.00 63.50 90 ARG A N 1
ATOM 686 C CA . ARG A 1 90 ? -13.033 -10.984 8.135 1.00 63.50 90 ARG A CA 1
ATOM 687 C C . ARG A 1 90 ? -12.529 -12.420 8.268 1.00 63.50 90 ARG A C 1
ATOM 689 O O . ARG A 1 90 ? -12.850 -13.248 7.422 1.00 63.50 90 ARG A O 1
ATOM 696 N N . THR A 1 91 ? -11.753 -12.728 9.308 1.00 56.22 91 THR A N 1
ATOM 697 C CA . THR A 1 91 ? -11.226 -14.089 9.513 1.00 56.22 91 THR A CA 1
ATOM 698 C C . THR A 1 91 ? -12.336 -15.090 9.830 1.00 56.22 91 THR A C 1
ATOM 700 O O . THR A 1 91 ? -12.309 -16.208 9.321 1.00 56.22 91 THR A O 1
ATOM 703 N N . GLU A 1 92 ? -13.365 -14.669 10.570 1.00 53.03 92 GLU A N 1
ATOM 704 C CA . GLU A 1 92 ? -14.528 -15.506 10.894 1.00 53.03 92 GLU A CA 1
ATOM 705 C C . GLU A 1 92 ? -15.336 -15.870 9.637 1.00 53.03 92 GLU A C 1
ATOM 707 O O . GLU A 1 92 ? -15.750 -17.012 9.472 1.00 53.03 92 GLU A O 1
ATOM 712 N N . SER A 1 93 ? -15.462 -14.938 8.688 1.00 50.34 93 SER A N 1
ATOM 713 C CA . SER A 1 93 ? -16.183 -15.150 7.424 1.00 50.34 93 SER A CA 1
ATOM 714 C C . SER A 1 93 ? -15.343 -15.819 6.320 1.00 50.34 93 SER A C 1
ATOM 716 O O . SER A 1 93 ? -15.901 -16.357 5.358 1.00 50.34 93 SER A O 1
ATOM 718 N N . ALA A 1 94 ? -14.010 -15.815 6.437 1.00 51.69 94 ALA A N 1
ATOM 719 C CA . ALA A 1 94 ? -13.093 -16.513 5.530 1.00 51.69 94 ALA A CA 1
ATOM 720 C C . ALA A 1 94 ? -12.856 -17.981 5.938 1.00 51.69 94 ALA A C 1
ATOM 722 O O . ALA A 1 94 ? -12.813 -18.852 5.067 1.00 51.69 94 ALA A O 1
ATOM 723 N N . GLY A 1 95 ? -12.782 -18.277 7.243 1.00 51.00 95 GLY A N 1
ATOM 724 C CA . GLY A 1 95 ? -12.598 -19.640 7.760 1.00 51.00 95 GLY A CA 1
ATOM 725 C C . GLY A 1 95 ? -13.719 -20.610 7.363 1.00 51.00 95 GLY A C 1
ATOM 726 O O . GLY A 1 95 ? -13.463 -21.786 7.102 1.00 51.00 95 GLY A O 1
ATOM 727 N N . GLU A 1 96 ? -14.950 -20.115 7.214 1.00 50.53 96 GLU A N 1
ATOM 728 C CA . GLU A 1 96 ? -16.081 -20.903 6.703 1.00 50.53 96 GLU A CA 1
ATOM 729 C C . GLU A 1 96 ? -15.939 -21.251 5.208 1.00 50.53 96 GLU A C 1
ATOM 731 O O . GLU A 1 96 ? -16.351 -22.330 4.777 1.00 50.53 96 GLU A O 1
ATOM 736 N N . ARG A 1 97 ? -15.304 -20.382 4.407 1.00 46.28 97 ARG A N 1
ATOM 737 C CA . ARG A 1 97 ? -15.106 -20.596 2.960 1.00 46.28 97 ARG A CA 1
ATOM 738 C C . ARG A 1 97 ? -13.982 -21.590 2.668 1.00 46.28 97 ARG A C 1
ATOM 740 O O . ARG A 1 97 ? -14.115 -22.413 1.764 1.00 46.28 97 ARG A O 1
ATOM 747 N N . GLU A 1 98 ? -12.905 -21.571 3.452 1.00 50.91 98 GLU A N 1
ATOM 748 C CA . GLU A 1 98 ? -11.802 -22.534 3.309 1.00 50.91 98 GLU A CA 1
ATOM 749 C C . GLU A 1 98 ? -12.184 -23.953 3.755 1.00 50.91 98 GLU A C 1
ATOM 751 O O . GLU A 1 98 ? -11.720 -24.940 3.173 1.00 50.91 98 GLU A O 1
ATOM 756 N N . ALA A 1 99 ? -13.059 -24.080 4.760 1.00 50.84 99 ALA A N 1
ATOM 757 C CA . ALA A 1 99 ? -13.604 -25.369 5.184 1.00 50.84 99 ALA A CA 1
ATOM 758 C C . ALA A 1 99 ? -14.436 -26.042 4.072 1.00 50.84 99 ALA A C 1
ATOM 760 O O . ALA A 1 99 ? -14.391 -27.267 3.933 1.00 50.84 99 ALA A O 1
ATOM 761 N N . TYR A 1 100 ? -15.124 -25.249 3.243 1.00 47.66 100 TYR A N 1
ATOM 762 C CA . TYR A 1 100 ? -15.876 -25.728 2.082 1.00 47.66 100 TYR A CA 1
ATOM 763 C C . TYR A 1 100 ? -14.957 -26.189 0.931 1.00 47.66 100 TYR A C 1
ATOM 765 O O . TYR A 1 100 ? -15.096 -27.316 0.459 1.00 47.66 100 TYR A O 1
ATOM 773 N N . ASP A 1 101 ? -13.949 -25.402 0.533 1.00 46.22 101 ASP A N 1
ATOM 774 C CA . ASP A 1 101 ? -13.018 -25.753 -0.568 1.00 46.22 101 ASP A CA 1
ATOM 775 C C . ASP A 1 101 ? -12.152 -26.995 -0.243 1.00 46.22 101 ASP A C 1
ATOM 777 O O . ASP A 1 101 ? -11.846 -27.834 -1.095 1.00 46.22 101 ASP A O 1
ATOM 781 N N . ARG A 1 102 ? -11.827 -27.212 1.040 1.00 51.16 102 ARG A N 1
ATOM 782 C CA . ARG A 1 102 ? -11.122 -28.427 1.487 1.00 51.16 102 ARG A CA 1
ATOM 783 C C . ARG A 1 102 ? -11.962 -29.705 1.341 1.00 51.16 102 ARG A C 1
ATOM 785 O O . ARG A 1 102 ? -11.384 -30.793 1.262 1.00 51.16 102 ARG A O 1
ATOM 792 N N . SER A 1 103 ? -13.291 -29.596 1.306 1.00 52.38 103 SER A N 1
ATOM 793 C CA . SER A 1 103 ? -14.190 -30.748 1.155 1.00 52.38 103 SER A CA 1
ATOM 794 C C . SER A 1 103 ? -14.261 -31.275 -0.289 1.00 52.38 103 SER A C 1
ATOM 796 O O . SER A 1 10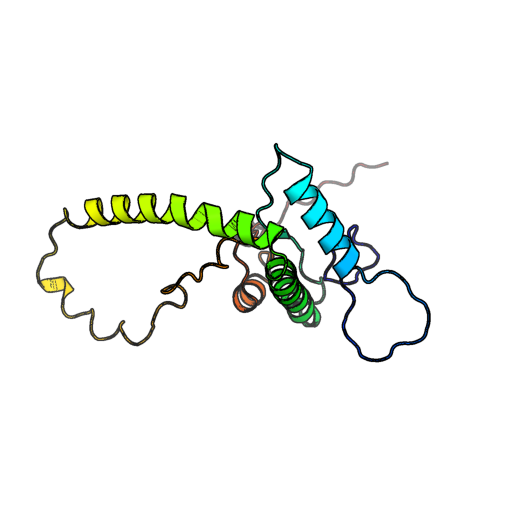3 ? -14.364 -32.485 -0.483 1.00 52.38 103 SER A O 1
ATOM 798 N N . GLU A 1 104 ? -14.063 -30.415 -1.293 1.00 53.94 104 GLU A N 1
ATOM 799 C CA . GLU A 1 104 ? -14.096 -30.768 -2.725 1.00 53.94 104 GLU A CA 1
ATOM 800 C C . GLU A 1 104 ? -12.813 -31.481 -3.201 1.00 53.94 104 GLU A C 1
ATOM 802 O O . GLU A 1 104 ? -12.858 -32.412 -4.008 1.00 53.94 104 GLU A O 1
ATOM 807 N N . ARG A 1 105 ? -11.640 -31.132 -2.651 1.00 48.56 105 ARG A N 1
ATOM 808 C CA . ARG A 1 105 ? -10.341 -31.694 -3.092 1.00 48.56 105 ARG A CA 1
ATOM 809 C C . ARG A 1 105 ? -10.084 -33.149 -2.682 1.00 48.56 105 ARG A C 1
ATOM 811 O O . ARG A 1 105 ? -9.090 -33.731 -3.115 1.00 48.56 105 ARG A O 1
ATOM 818 N N . LYS A 1 106 ? -10.943 -33.758 -1.856 1.00 46.72 106 LYS A N 1
ATOM 819 C CA . LYS A 1 106 ? -10.835 -35.186 -1.490 1.00 46.72 106 LYS A CA 1
ATOM 820 C C . LYS A 1 106 ? -11.437 -36.137 -2.530 1.00 46.72 106 LYS A C 1
ATOM 822 O O . LYS A 1 106 ? -11.158 -37.331 -2.462 1.00 46.72 106 LYS A O 1
ATOM 827 N N . SER A 1 107 ? -12.180 -35.631 -3.514 1.00 48.91 107 SER A N 1
ATOM 828 C CA . SER A 1 107 ? -12.805 -36.439 -4.568 1.00 48.91 107 SER A CA 1
ATOM 829 C C . SER A 1 107 ? -11.986 -36.427 -5.860 1.00 48.91 107 SER A C 1
ATOM 831 O O . SER A 1 107 ? -12.478 -36.055 -6.917 1.00 48.91 107 SER A O 1
ATOM 833 N N . SER A 1 108 ? -10.707 -36.801 -5.811 1.00 48.66 108 SER A N 1
ATOM 834 C CA . SER A 1 108 ? -9.944 -37.131 -7.025 1.00 48.66 108 SER A CA 1
ATOM 835 C C . SER A 1 108 ? -8.826 -38.120 -6.698 1.00 48.66 108 SER A C 1
ATOM 837 O O . SER A 1 108 ? -7.862 -37.812 -5.999 1.00 48.66 108 SER A O 1
ATOM 839 N N . ASN A 1 109 ? -9.013 -39.346 -7.185 1.00 49.03 109 ASN A N 1
ATOM 840 C CA . ASN A 1 109 ? -8.147 -40.509 -7.015 1.00 49.03 109 ASN A CA 1
ATOM 841 C C . ASN A 1 109 ? -6.674 -40.202 -7.331 1.00 49.03 109 ASN A C 1
ATOM 843 O O . ASN A 1 109 ? -6.361 -39.717 -8.414 1.00 49.03 109 ASN A O 1
ATOM 847 N N . THR A 1 110 ? -5.753 -40.564 -6.433 1.00 43.88 110 THR A N 1
ATOM 848 C CA . THR A 1 110 ? -4.311 -40.580 -6.732 1.00 43.88 110 THR A CA 1
ATOM 849 C C . THR A 1 110 ? -3.798 -42.012 -6.793 1.00 43.88 110 THR A C 1
ATOM 851 O O . THR A 1 110 ? -3.859 -42.753 -5.814 1.00 43.88 110 THR A O 1
ATOM 854 N N . SER A 1 111 ? -3.263 -42.388 -7.957 1.00 54.88 111 SER A N 1
ATOM 855 C CA . SER A 1 111 ? -2.493 -43.613 -8.145 1.00 54.88 111 SER A CA 1
ATOM 856 C C . SER A 1 111 ? -1.189 -43.572 -7.345 1.00 54.88 111 SER A C 1
ATOM 858 O O . SER A 1 111 ? -0.504 -42.551 -7.261 1.00 54.88 111 SER A O 1
ATOM 860 N N . GLU A 1 112 ? -0.837 -44.737 -6.823 1.00 50.81 112 GLU A N 1
ATOM 861 C CA . GLU A 1 112 ? 0.247 -45.073 -5.896 1.00 50.81 112 GLU A CA 1
ATOM 862 C C . GLU A 1 112 ? 1.659 -44.589 -6.292 1.00 50.81 112 GLU A C 1
ATOM 864 O O . GLU A 1 112 ? 2.515 -44.412 -5.426 1.00 50.81 112 GLU A O 1
ATOM 869 N N . ALA A 1 113 ? 1.890 -44.265 -7.569 1.00 43.41 113 ALA A N 1
ATOM 870 C CA . ALA A 1 113 ? 3.171 -43.779 -8.092 1.00 43.41 113 ALA A CA 1
ATOM 871 C C . ALA A 1 113 ? 3.582 -42.372 -7.596 1.00 43.41 113 ALA A C 1
ATOM 873 O O . ALA A 1 113 ? 4.767 -42.049 -7.585 1.00 43.41 113 ALA A O 1
ATOM 874 N N . ALA A 1 114 ? 2.641 -41.541 -7.129 1.00 48.59 114 ALA A N 1
ATOM 875 C CA . ALA A 1 114 ? 2.928 -40.179 -6.651 1.00 48.59 114 ALA A CA 1
ATOM 876 C C . ALA A 1 114 ? 3.421 -40.110 -5.188 1.00 48.59 114 ALA A C 1
ATOM 878 O O . ALA A 1 114 ? 3.687 -39.025 -4.669 1.00 48.59 114 ALA A O 1
ATOM 879 N N . ARG A 1 115 ? 3.516 -41.249 -4.484 1.00 45.72 115 ARG A N 1
ATOM 880 C CA . ARG A 1 115 ? 3.918 -41.280 -3.066 1.00 45.72 115 ARG A CA 1
ATOM 881 C C . ARG A 1 115 ? 5.428 -41.130 -2.861 1.00 45.72 115 ARG A C 1
ATOM 883 O O . ARG A 1 115 ? 5.831 -40.574 -1.847 1.00 45.72 115 ARG A O 1
ATOM 890 N N . ASN A 1 116 ? 6.259 -41.547 -3.819 1.00 41.88 116 ASN A N 1
ATOM 891 C CA . ASN A 1 116 ? 7.707 -41.652 -3.595 1.00 41.88 116 ASN A CA 1
ATOM 892 C C . ASN A 1 116 ? 8.517 -40.370 -3.873 1.00 41.88 116 ASN A C 1
ATOM 894 O O . ASN A 1 116 ? 9.706 -40.326 -3.574 1.00 41.88 116 ASN A O 1
ATOM 898 N N . THR A 1 117 ? 7.898 -39.306 -4.394 1.00 43.69 117 THR A N 1
ATOM 899 C CA . THR A 1 117 ? 8.548 -37.992 -4.584 1.00 43.69 117 THR A CA 1
ATOM 900 C C . THR A 1 117 ? 8.210 -36.975 -3.489 1.00 43.69 117 THR A C 1
ATOM 902 O O . THR A 1 117 ? 8.768 -35.880 -3.489 1.00 43.69 117 THR A O 1
ATOM 905 N N . ARG A 1 118 ? 7.356 -37.323 -2.513 1.00 45.75 118 ARG A N 1
ATOM 906 C CA . ARG A 1 118 ? 6.985 -36.419 -1.406 1.00 45.75 118 ARG A CA 1
ATOM 907 C C . ARG A 1 118 ? 8.082 -36.231 -0.355 1.00 45.75 118 ARG A C 1
ATOM 909 O O . ARG A 1 118 ? 8.193 -35.144 0.198 1.00 45.75 118 ARG A O 1
ATOM 916 N N . ASN A 1 119 ? 8.956 -37.214 -0.153 1.00 39.62 119 ASN A N 1
ATOM 917 C CA . ASN A 1 119 ? 9.890 -37.216 0.985 1.00 39.62 119 ASN A CA 1
ATOM 918 C C . ASN A 1 119 ? 11.158 -36.351 0.793 1.00 39.62 119 ASN A C 1
ATOM 920 O O . ASN A 1 119 ? 12.068 -36.418 1.611 1.00 39.62 119 ASN A O 1
ATOM 924 N N . LYS A 1 120 ? 11.247 -35.543 -0.275 1.00 35.25 120 LYS A N 1
ATOM 925 C CA . LYS A 1 120 ? 12.314 -34.532 -0.460 1.00 35.25 120 LYS A CA 1
ATOM 926 C C . LYS A 1 120 ? 11.802 -33.091 -0.568 1.00 35.25 120 LYS A C 1
ATOM 928 O O . LYS A 1 120 ? 12.608 -32.175 -0.661 1.00 35.25 120 LYS A O 1
ATOM 933 N N . ALA A 1 121 ? 10.485 -32.883 -0.531 1.00 42.69 121 ALA A N 1
ATOM 934 C CA . ALA A 1 121 ? 9.865 -31.556 -0.571 1.00 42.69 121 ALA A CA 1
ATOM 935 C C . ALA A 1 121 ? 9.367 -31.088 0.811 1.00 42.69 121 ALA A C 1
ATOM 937 O O . ALA A 1 121 ? 8.666 -30.087 0.905 1.00 42.69 121 ALA A O 1
ATOM 938 N N . GLU A 1 122 ? 9.707 -31.810 1.882 1.00 43.50 122 GLU A N 1
ATOM 939 C CA . GLU A 1 122 ? 9.237 -31.527 3.246 1.00 43.50 122 GLU A CA 1
ATOM 940 C C . GLU A 1 122 ? 10.149 -30.551 4.018 1.00 43.50 122 GL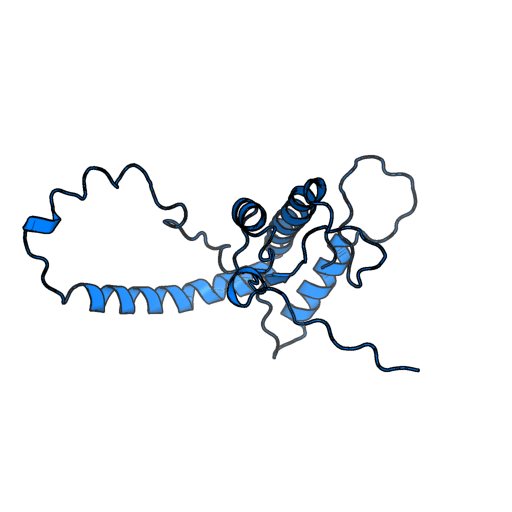U A C 1
ATOM 942 O O . GLU A 1 122 ? 9.757 -30.032 5.060 1.00 43.50 122 GLU A O 1
ATOM 947 N N . GLU A 1 123 ? 11.338 -30.241 3.485 1.00 38.47 123 GLU A N 1
ATOM 948 C CA . GLU A 1 123 ? 12.311 -29.326 4.110 1.00 38.47 123 GLU A CA 1
ATOM 949 C C . GLU A 1 123 ? 12.215 -27.876 3.598 1.00 38.47 123 GLU A C 1
ATOM 951 O O . GLU A 1 123 ? 12.821 -26.965 4.154 1.00 38.47 123 GLU A O 1
ATOM 956 N N . ALA A 1 124 ? 11.372 -27.627 2.595 1.00 44.22 124 ALA A N 1
ATOM 957 C CA . ALA A 1 124 ? 10.911 -26.290 2.252 1.00 44.22 124 ALA A CA 1
ATOM 958 C C . ALA A 1 124 ? 9.466 -26.163 2.732 1.00 44.22 124 ALA A C 1
ATOM 960 O O . ALA A 1 124 ? 8.530 -26.313 1.947 1.00 44.22 124 ALA A O 1
ATOM 961 N N . ARG A 1 125 ? 9.267 -25.907 4.034 1.00 37.75 125 ARG A N 1
ATOM 962 C CA . ARG A 1 125 ? 7.977 -25.378 4.496 1.00 37.75 125 ARG A CA 1
ATOM 963 C C . ARG A 1 125 ? 7.687 -24.155 3.621 1.00 37.75 125 ARG A C 1
ATOM 965 O O . ARG A 1 125 ? 8.476 -23.211 3.679 1.00 37.75 125 ARG A O 1
ATOM 972 N N . PRO A 1 126 ? 6.636 -24.151 2.782 1.00 40.50 126 PRO A N 1
ATOM 973 C CA . PRO A 1 126 ? 6.317 -22.951 2.036 1.00 40.50 126 PRO A CA 1
ATOM 974 C C . PRO A 1 126 ? 6.093 -21.845 3.067 1.00 40.50 126 PRO A C 1
ATOM 976 O O . PRO A 1 126 ? 5.360 -22.049 4.037 1.00 40.50 126 PRO A O 1
ATOM 979 N N . LEU A 1 127 ? 6.737 -20.695 2.860 1.00 44.38 127 LEU A N 1
ATOM 980 C CA . LEU A 1 127 ? 6.723 -19.506 3.726 1.00 44.38 127 LEU A CA 1
ATOM 981 C C . LEU A 1 127 ? 5.304 -18.940 4.006 1.00 44.38 127 LEU A C 1
ATOM 983 O O . LEU A 1 127 ? 5.167 -17.907 4.639 1.00 44.38 127 LEU A O 1
ATOM 987 N N . HIS A 1 128 ? 4.259 -19.622 3.532 1.00 43.19 128 HIS A N 1
ATOM 988 C CA . HIS A 1 128 ? 2.840 -19.271 3.551 1.00 43.19 128 HIS A CA 1
ATOM 989 C C . HIS A 1 128 ? 1.966 -20.271 4.342 1.00 43.19 128 HIS A C 1
ATOM 991 O O . HIS A 1 128 ? 0.747 -20.269 4.204 1.00 43.19 128 HIS A O 1
ATOM 997 N N . ALA A 1 129 ? 2.541 -21.192 5.125 1.00 34.38 129 ALA A N 1
ATOM 998 C CA . ALA A 1 129 ? 1.768 -22.268 5.771 1.00 34.38 129 ALA A CA 1
ATOM 999 C C . ALA A 1 129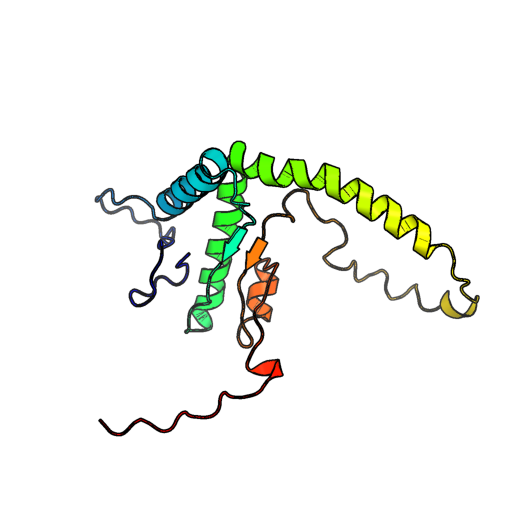 ? 1.126 -21.910 7.130 1.00 34.38 129 ALA A C 1
ATOM 1001 O O . ALA A 1 129 ? 0.543 -22.781 7.775 1.00 34.38 129 ALA A O 1
ATOM 1002 N N . ALA A 1 130 ? 1.189 -20.657 7.567 1.00 37.19 130 ALA A N 1
ATOM 1003 C CA . ALA A 1 130 ? 0.410 -20.165 8.698 1.00 37.19 130 ALA A CA 1
ATOM 1004 C C . ALA A 1 130 ? 0.092 -18.698 8.430 1.00 37.19 130 ALA A C 1
ATOM 1006 O O . ALA A 1 130 ? 0.862 -17.828 8.816 1.00 37.19 130 ALA A O 1
ATOM 1007 N N . PHE A 1 131 ? -0.994 -18.448 7.694 1.00 44.34 131 PHE A N 1
ATOM 1008 C CA . PHE A 1 131 ? -1.501 -17.093 7.535 1.00 44.34 131 PHE A CA 1
ATOM 1009 C C . PHE A 1 131 ? -1.903 -16.587 8.918 1.00 44.34 131 PHE A C 1
ATOM 1011 O O . PHE A 1 131 ? -2.837 -17.114 9.533 1.00 44.34 131 PHE A O 1
ATOM 1018 N N . ASP A 1 132 ? -1.127 -15.650 9.448 1.00 52.34 132 ASP A N 1
ATOM 1019 C CA . ASP A 1 132 ? -1.378 -15.092 10.765 1.00 52.34 132 ASP A CA 1
ATOM 1020 C C . ASP A 1 132 ? -2.608 -14.180 10.679 1.00 52.34 132 ASP A C 1
ATOM 1022 O O . ASP A 1 132 ? -2.981 -13.692 9.611 1.00 52.34 132 ASP A O 1
ATOM 1026 N N . ARG A 1 133 ? -3.285 -13.932 11.800 1.00 52.03 133 ARG A N 1
ATOM 1027 C CA . ARG A 1 133 ? -4.559 -13.170 11.817 1.00 52.03 133 ARG A CA 1
ATOM 1028 C C . ARG A 1 133 ? -4.435 -11.737 11.269 1.00 52.03 133 ARG A C 1
ATOM 1030 O O . ARG A 1 133 ? -5.448 -11.116 10.951 1.00 52.03 133 ARG A O 1
ATOM 1037 N N . ASP A 1 134 ? -3.204 -11.251 11.143 1.00 57.97 134 ASP A N 1
ATOM 1038 C CA . ASP A 1 134 ? -2.830 -9.941 10.619 1.00 57.97 134 ASP A CA 1
ATOM 1039 C C . ASP A 1 134 ? -2.628 -9.923 9.086 1.00 57.97 134 ASP A C 1
ATOM 1041 O O . ASP A 1 134 ? -2.402 -8.852 8.519 1.00 57.97 134 ASP A O 1
ATOM 1045 N N . ASP A 1 135 ? -2.739 -11.062 8.388 1.00 63.56 135 ASP A N 1
ATOM 1046 C CA . ASP A 1 135 ? -2.491 -11.190 6.935 1.00 63.56 135 ASP A CA 1
ATOM 1047 C C . ASP A 1 135 ? -3.597 -10.645 6.028 1.00 63.56 135 ASP A C 1
ATOM 1049 O O . ASP A 1 135 ? -3.448 -10.609 4.808 1.00 63.56 135 ASP A O 1
ATOM 1053 N N . LEU A 1 136 ? -4.699 -10.160 6.599 1.00 82.44 136 LEU A N 1
ATOM 1054 C CA . LEU A 1 136 ? -5.741 -9.478 5.827 1.00 82.44 136 LEU A CA 1
ATOM 1055 C C . LEU A 1 136 ? -5.452 -7.993 5.593 1.00 82.44 136 LEU A C 1
ATOM 1057 O O . LEU A 1 136 ? -6.200 -7.347 4.856 1.00 82.44 136 LEU A O 1
ATOM 1061 N N . PHE A 1 137 ? -4.412 -7.450 6.231 1.00 90.25 137 PHE A N 1
ATOM 1062 C CA . PHE A 1 137 ? -3.937 -6.100 5.962 1.00 90.25 137 PHE A CA 1
ATOM 1063 C C . PHE A 1 137 ? -3.054 -6.107 4.714 1.00 90.25 137 PHE A C 1
ATOM 1065 O O . PHE A 1 137 ? -1.952 -6.656 4.716 1.00 90.25 137 PHE A O 1
ATOM 1072 N N . GLU A 1 138 ? -3.523 -5.447 3.662 1.00 93.44 138 GLU A N 1
ATOM 1073 C CA . GLU A 1 138 ? -2.847 -5.419 2.372 1.00 93.44 138 GLU A CA 1
ATOM 1074 C C . GLU A 1 138 ? -1.684 -4.408 2.358 1.00 93.44 138 GLU A C 1
ATOM 1076 O O . GLU A 1 138 ? -1.825 -3.243 2.740 1.00 93.44 138 GLU A O 1
ATOM 1081 N N . LEU A 1 139 ? -0.520 -4.834 1.872 1.00 94.38 139 LEU A N 1
ATOM 1082 C CA . LEU A 1 139 ? 0.589 -3.953 1.512 1.00 94.38 139 LEU A CA 1
ATOM 1083 C C . LEU A 1 139 ? 0.788 -3.998 -0.001 1.00 94.38 139 LEU A C 1
ATOM 1085 O O . LEU A 1 139 ? 1.366 -4.937 -0.541 1.00 94.38 139 LEU A O 1
ATOM 1089 N N . SER A 1 140 ? 0.301 -2.955 -0.671 1.00 96.50 140 SER A N 1
ATOM 1090 C CA . SER A 1 140 ? 0.433 -2.751 -2.113 1.00 96.50 140 SER A CA 1
ATOM 1091 C C . SER A 1 140 ? 1.740 -2.014 -2.404 1.00 96.50 140 SER A C 1
ATOM 1093 O O . SER A 1 140 ? 1.816 -0.784 -2.319 1.00 96.50 140 SER A O 1
ATOM 1095 N N . MET A 1 141 ? 2.803 -2.767 -2.679 1.00 96.00 141 MET A N 1
ATOM 1096 C CA . MET A 1 141 ? 4.132 -2.221 -2.963 1.00 96.00 141 MET A CA 1
ATOM 1097 C C . MET A 1 141 ? 4.958 -3.178 -3.824 1.00 96.00 141 MET A C 1
ATOM 1099 O O . MET A 1 141 ? 4.821 -4.395 -3.728 1.00 96.00 141 MET A O 1
ATOM 1103 N N . GLY A 1 142 ? 5.830 -2.623 -4.664 1.00 96.12 142 GLY A N 1
ATOM 1104 C CA . GLY A 1 142 ? 6.623 -3.380 -5.632 1.00 96.12 142 GLY A CA 1
ATOM 1105 C C . GLY A 1 142 ? 6.049 -3.332 -7.048 1.00 96.12 142 GLY A C 1
ATOM 1106 O O . GLY A 1 142 ? 4.857 -3.524 -7.299 1.00 96.12 142 GLY A O 1
ATOM 1107 N N . MET A 1 143 ? 6.941 -3.068 -7.988 1.00 95.69 143 MET A N 1
ATOM 1108 C CA . MET A 1 143 ? 6.754 -3.019 -9.429 1.00 95.69 143 MET A CA 1
ATOM 1109 C C . MET A 1 143 ? 7.713 -4.007 -10.106 1.00 95.69 143 MET A C 1
ATOM 1111 O O . MET A 1 143 ? 8.452 -4.744 -9.459 1.00 95.69 143 MET A O 1
ATOM 1115 N N . SER A 1 144 ? 7.741 -4.025 -11.440 1.00 94.12 144 SER A N 1
ATOM 1116 C CA . SER A 1 144 ? 8.591 -4.949 -12.204 1.00 94.12 144 SER A CA 1
ATOM 1117 C C . SER A 1 144 ? 10.086 -4.923 -11.834 1.00 94.12 144 SER A C 1
ATOM 1119 O O . SER A 1 144 ? 10.749 -5.929 -12.054 1.00 94.12 144 SER A O 1
ATOM 1121 N N . GLY A 1 145 ? 10.622 -3.808 -11.320 1.00 93.56 145 GLY A N 1
ATOM 1122 C CA . GLY A 1 145 ? 12.053 -3.661 -11.008 1.00 93.56 145 GLY A CA 1
ATOM 1123 C C . GLY A 1 145 ? 12.446 -3.963 -9.558 1.00 93.56 145 GLY A C 1
ATOM 1124 O O . GLY A 1 145 ? 13.611 -4.224 -9.293 1.00 93.56 145 GLY A O 1
ATOM 1125 N N . ASP A 1 146 ? 11.491 -3.940 -8.634 1.00 95.38 146 ASP A N 1
ATOM 1126 C CA . ASP A 1 146 ? 11.703 -3.988 -7.180 1.00 95.38 146 ASP A CA 1
ATOM 1127 C C . ASP A 1 146 ? 10.764 -4.993 -6.479 1.00 95.38 146 ASP A C 1
ATOM 1129 O O . ASP A 1 146 ? 10.666 -5.024 -5.254 1.00 95.38 146 ASP A O 1
ATOM 1133 N N . MET A 1 147 ? 10.095 -5.864 -7.247 1.00 95.38 147 MET A N 1
ATOM 1134 C CA . MET A 1 147 ? 9.185 -6.899 -6.740 1.00 95.38 147 MET A CA 1
ATOM 1135 C C . MET A 1 147 ? 9.846 -7.835 -5.721 1.00 95.38 147 MET A C 1
ATOM 1137 O O . MET A 1 147 ? 9.228 -8.157 -4.711 1.00 95.38 147 MET A O 1
ATOM 1141 N N . ALA A 1 148 ? 11.079 -8.284 -5.976 1.00 94.19 148 ALA A N 1
ATOM 1142 C CA . ALA A 1 148 ? 11.770 -9.211 -5.077 1.00 94.19 148 ALA A CA 1
ATOM 1143 C C . ALA A 1 148 ? 11.998 -8.587 -3.691 1.00 94.19 148 ALA A C 1
ATOM 1145 O O . ALA A 1 148 ? 11.709 -9.218 -2.678 1.00 94.19 148 ALA A O 1
ATOM 1146 N N . GLU A 1 149 ? 12.431 -7.326 -3.661 1.00 93.94 149 GLU A N 1
ATOM 1147 C CA . GLU A 1 149 ? 12.605 -6.569 -2.422 1.00 93.94 149 GLU A CA 1
ATOM 1148 C C . GLU A 1 149 ? 11.257 -6.365 -1.721 1.00 93.94 149 GLU A C 1
ATOM 1150 O O . GLU A 1 149 ? 11.125 -6.617 -0.528 1.00 93.94 149 GLU A O 1
ATOM 1155 N N . ALA A 1 150 ? 10.213 -5.993 -2.466 1.00 94.62 150 ALA A N 1
ATOM 1156 C CA . ALA A 1 150 ? 8.878 -5.813 -1.905 1.00 94.62 150 ALA A CA 1
ATOM 1157 C C . ALA A 1 150 ? 8.335 -7.085 -1.228 1.00 94.62 150 ALA A C 1
ATOM 1159 O O . ALA A 1 150 ? 7.719 -6.995 -0.166 1.00 94.62 150 ALA A O 1
ATOM 1160 N N . ILE A 1 151 ? 8.580 -8.264 -1.810 1.00 93.56 151 ILE A N 1
ATOM 1161 C CA . ILE A 1 151 ? 8.186 -9.557 -1.228 1.00 93.56 151 ILE A CA 1
ATOM 1162 C C . ILE A 1 151 ? 8.910 -9.800 0.101 1.00 93.56 151 ILE A C 1
ATOM 1164 O O . ILE A 1 151 ? 8.272 -10.217 1.065 1.00 93.56 151 ILE A O 1
ATOM 1168 N N . ILE A 1 152 ? 10.213 -9.503 0.178 1.00 93.31 152 ILE A N 1
ATOM 1169 C CA . ILE A 1 152 ? 11.006 -9.657 1.411 1.00 93.31 152 ILE A CA 1
ATOM 1170 C C . ILE A 1 152 ? 10.424 -8.809 2.553 1.00 93.31 152 ILE A C 1
ATOM 1172 O O . ILE A 1 152 ? 10.380 -9.265 3.693 1.00 93.31 152 ILE A O 1
ATOM 1176 N N . HIS A 1 153 ? 9.912 -7.615 2.243 1.00 92.56 153 HIS A N 1
ATOM 1177 C CA . HIS A 1 153 ? 9.281 -6.712 3.219 1.00 92.56 153 HIS A CA 1
ATOM 1178 C C . HIS A 1 153 ? 7.782 -6.967 3.445 1.00 92.56 153 HIS A C 1
ATOM 1180 O O . HIS A 1 153 ? 7.105 -6.155 4.075 1.00 92.56 153 HIS A O 1
ATOM 1186 N N . GLY A 1 154 ? 7.240 -8.085 2.954 1.00 92.38 154 GLY A N 1
ATOM 1187 C CA . GLY A 1 154 ? 5.864 -8.497 3.243 1.00 92.38 154 GLY A CA 1
ATOM 1188 C C . GLY A 1 154 ? 4.795 -7.835 2.372 1.00 92.38 154 GLY A C 1
ATOM 1189 O O . GLY A 1 154 ? 3.667 -7.645 2.830 1.00 92.38 154 GLY A O 1
ATOM 1190 N N . SER A 1 155 ? 5.129 -7.471 1.128 1.00 94.69 155 SER A N 1
ATOM 1191 C CA . SER A 1 155 ? 4.128 -7.067 0.134 1.00 94.69 155 SER A CA 1
ATOM 1192 C C . SER A 1 155 ? 3.107 -8.181 -0.106 1.00 94.69 155 SER A C 1
ATOM 1194 O O . SER A 1 155 ? 3.465 -9.346 -0.279 1.00 94.69 155 SER A O 1
ATOM 1196 N N . THR A 1 156 ? 1.829 -7.808 -0.152 1.00 94.31 156 THR A N 1
ATOM 1197 C CA . THR A 1 156 ? 0.711 -8.714 -0.457 1.00 94.31 156 THR A CA 1
ATOM 1198 C C . THR A 1 156 ? 0.117 -8.448 -1.842 1.00 94.31 156 THR A C 1
ATOM 1200 O O . THR A 1 156 ? -0.680 -9.243 -2.332 1.00 94.31 156 THR A O 1
ATOM 1203 N N . GLU A 1 157 ? 0.486 -7.335 -2.482 1.00 95.50 157 GLU A N 1
ATOM 1204 C CA . GLU A 1 157 ? 0.075 -6.974 -3.838 1.00 95.50 157 GLU A CA 1
ATOM 1205 C C . GLU A 1 157 ? 1.232 -6.268 -4.563 1.00 95.50 157 GLU A C 1
ATOM 1207 O O . GLU A 1 157 ? 1.747 -5.246 -4.109 1.00 95.50 157 GLU A O 1
ATOM 1212 N N . VAL A 1 158 ? 1.599 -6.785 -5.739 1.00 96.00 158 VAL A N 1
ATOM 1213 C CA . VAL A 1 158 ? 2.625 -6.207 -6.622 1.00 96.00 158 VAL A CA 1
ATOM 1214 C C . VAL A 1 158 ? 2.016 -5.800 -7.960 1.00 96.00 158 VAL A C 1
ATOM 1216 O O . VAL A 1 158 ? 1.057 -6.407 -8.439 1.00 96.00 158 VAL A O 1
ATOM 1219 N N . ARG A 1 159 ? 2.592 -4.785 -8.608 1.00 96.12 159 ARG A N 1
ATOM 1220 C CA . ARG A 1 159 ? 2.052 -4.203 -9.846 1.00 96.12 159 ARG A CA 1
ATOM 1221 C C . ARG A 1 159 ? 3.018 -4.392 -11.006 1.00 96.12 159 ARG A C 1
ATOM 1223 O O . ARG A 1 159 ? 4.009 -3.677 -11.135 1.00 96.12 159 ARG A O 1
ATOM 1230 N N . ILE A 1 160 ? 2.727 -5.349 -11.883 1.00 94.75 160 ILE A N 1
ATOM 1231 C CA . ILE A 1 160 ? 3.646 -5.757 -12.952 1.00 94.75 160 ILE A CA 1
ATOM 1232 C C . ILE A 1 160 ? 3.172 -5.223 -14.306 1.00 94.75 160 ILE A C 1
ATOM 1234 O O . ILE A 1 160 ? 2.097 -5.569 -14.785 1.00 94.75 160 ILE A O 1
ATOM 1238 N N . GLY A 1 161 ? 3.994 -4.369 -14.921 1.00 93.62 161 GLY A N 1
ATOM 1239 C CA . GLY A 1 161 ? 3.726 -3.763 -16.227 1.00 93.62 161 GLY A CA 1
ATOM 1240 C C . GLY A 1 161 ? 4.745 -4.209 -17.268 1.00 93.62 161 GLY A C 1
ATOM 1241 O O . GLY A 1 161 ? 4.495 -5.146 -18.021 1.00 93.62 161 GLY A O 1
ATOM 1242 N N . THR A 1 162 ? 5.910 -3.555 -17.289 1.00 92.94 162 THR A N 1
ATOM 1243 C CA . THR A 1 162 ? 6.967 -3.759 -18.297 1.00 92.94 162 THR A CA 1
ATOM 1244 C C . THR A 1 162 ? 7.408 -5.216 -18.430 1.00 92.94 162 THR A C 1
ATOM 1246 O O . THR A 1 162 ? 7.666 -5.666 -19.540 1.00 92.94 162 THR A O 1
ATOM 1249 N N . ALA A 1 163 ? 7.461 -5.975 -17.332 1.00 91.62 163 ALA A N 1
ATOM 1250 C CA . ALA A 1 163 ? 7.845 -7.388 -17.396 1.00 91.62 163 ALA A CA 1
ATOM 1251 C C . ALA A 1 163 ? 6.815 -8.276 -18.128 1.00 91.62 163 ALA A C 1
ATOM 1253 O O . ALA A 1 163 ? 7.188 -9.326 -18.636 1.00 91.62 163 ALA A O 1
ATOM 1254 N N . ILE A 1 164 ? 5.542 -7.859 -18.203 1.00 95.25 164 ILE A N 1
ATOM 1255 C CA . ILE A 1 164 ? 4.474 -8.582 -18.916 1.00 95.25 164 ILE A CA 1
ATOM 1256 C C . ILE A 1 164 ? 4.282 -8.018 -20.328 1.00 95.25 164 ILE A C 1
ATOM 1258 O O . ILE A 1 164 ? 4.209 -8.771 -21.294 1.00 95.25 164 ILE A O 1
ATOM 1262 N N . PHE A 1 165 ? 4.184 -6.694 -20.453 1.00 95.56 165 PHE A N 1
ATOM 1263 C CA . PHE A 1 165 ? 3.768 -6.028 -21.693 1.00 95.56 165 PHE A CA 1
ATOM 1264 C C . PHE A 1 165 ? 4.924 -5.418 -22.499 1.00 95.56 165 PHE A C 1
ATOM 1266 O O . PHE A 1 165 ? 4.696 -4.878 -23.580 1.00 95.56 165 PHE A O 1
ATOM 1273 N N . GLY A 1 166 ? 6.158 -5.481 -21.993 1.00 91.19 166 GLY A N 1
ATOM 1274 C CA . GLY A 1 166 ? 7.306 -4.800 -22.586 1.00 91.19 166 GLY A CA 1
ATOM 1275 C C . GLY A 1 166 ? 7.284 -3.281 -22.375 1.00 91.19 166 GLY A C 1
ATOM 1276 O O . GLY A 1 166 ? 6.488 -2.733 -21.608 1.00 91.19 166 GLY A O 1
ATOM 1277 N N . SER A 1 167 ? 8.208 -2.576 -23.030 1.00 90.94 167 SER A N 1
ATOM 1278 C CA . SER A 1 167 ? 8.333 -1.119 -22.913 1.00 90.94 167 SER A CA 1
ATOM 1279 C C . SER A 1 167 ? 7.140 -0.393 -23.541 1.00 90.94 167 SER A C 1
ATOM 1281 O O . SER A 1 167 ? 6.693 -0.728 -24.637 1.00 90.94 167 SER A O 1
ATOM 1283 N N . ARG A 1 168 ? 6.655 0.664 -22.876 1.00 88.44 168 ARG A N 1
ATOM 1284 C CA . ARG A 1 168 ? 5.605 1.531 -23.429 1.00 88.44 168 ARG A CA 1
ATOM 1285 C C . ARG A 1 168 ? 6.113 2.206 -24.719 1.00 88.44 168 ARG A C 1
ATOM 1287 O O . ARG A 1 168 ? 7.190 2.804 -24.679 1.00 88.44 168 ARG A O 1
ATOM 1294 N N . PRO A 1 169 ? 5.351 2.184 -25.829 1.00 87.25 169 PRO A N 1
ATOM 1295 C CA . PRO A 1 169 ? 5.730 2.907 -27.038 1.00 87.25 169 PRO A CA 1
ATOM 1296 C C . PRO A 1 169 ? 5.826 4.411 -26.755 1.00 87.25 169 PRO A C 1
ATOM 1298 O O . PRO A 1 169 ? 4.970 4.984 -26.072 1.00 87.25 169 PRO A O 1
ATOM 1301 N N . LEU A 1 170 ? 6.878 5.048 -27.276 1.00 84.50 170 LEU A N 1
ATOM 1302 C CA . LEU A 1 170 ? 7.082 6.488 -27.137 1.00 84.50 170 LEU A CA 1
ATOM 1303 C C . LEU A 1 170 ? 5.936 7.227 -27.834 1.00 84.50 170 LEU A C 1
ATOM 1305 O O . LEU A 1 170 ? 5.704 7.041 -29.027 1.00 84.50 170 LEU A O 1
ATOM 1309 N N . GLN A 1 171 ? 5.219 8.069 -27.092 1.00 80.00 171 GLN A N 1
ATOM 1310 C CA . GLN A 1 171 ? 4.223 8.951 -27.692 1.00 80.00 171 GLN A CA 1
ATOM 1311 C C . GLN A 1 171 ? 4.958 10.035 -28.494 1.00 80.00 171 GLN A C 1
ATOM 1313 O O . GLN A 1 171 ? 5.877 10.661 -27.950 1.00 80.00 171 GLN A O 1
ATOM 1318 N N . PRO A 1 172 ? 4.598 10.277 -29.768 1.00 72.12 172 PRO A N 1
ATOM 1319 C CA . PRO A 1 172 ? 5.165 11.391 -30.511 1.00 72.12 172 PRO A CA 1
ATOM 1320 C C . PRO A 1 172 ? 4.803 12.685 -29.778 1.00 72.12 172 PRO A C 1
ATOM 1322 O O . PRO A 1 172 ? 3.635 12.927 -29.476 1.00 72.12 172 PRO A O 1
ATOM 1325 N N . LYS A 1 173 ? 5.808 13.511 -29.453 1.00 70.50 173 LYS A N 1
ATOM 1326 C CA . LYS A 1 173 ? 5.575 14.827 -28.844 1.00 70.50 173 LYS A CA 1
ATOM 1327 C C . LYS A 1 173 ? 4.643 15.612 -29.768 1.00 70.50 173 LYS A C 1
ATOM 1329 O O . LYS A 1 173 ? 5.021 15.902 -30.904 1.00 70.50 173 LYS A O 1
ATOM 1334 N N . SER A 1 174 ? 3.444 15.952 -29.297 1.00 71.75 174 SER A N 1
ATOM 1335 C CA . SER A 1 174 ? 2.597 16.932 -29.972 1.00 71.75 174 SER A CA 1
ATOM 1336 C C . SER A 1 174 ? 3.413 18.216 -30.109 1.00 71.75 174 SER A C 1
ATOM 1338 O O . SER A 1 174 ? 3.859 18.765 -29.100 1.00 71.75 174 SER A O 1
ATOM 1340 N N . ARG A 1 175 ? 3.682 18.641 -31.348 1.00 61.88 175 ARG A N 1
ATOM 1341 C CA . ARG A 1 175 ? 4.352 19.917 -31.624 1.00 61.88 175 ARG A CA 1
ATOM 1342 C C . ARG A 1 175 ? 3.441 21.016 -31.071 1.00 61.88 175 ARG A C 1
ATOM 1344 O O . ARG A 1 175 ? 2.326 21.155 -31.566 1.00 61.88 175 ARG A O 1
ATOM 1351 N N . SER A 1 176 ? 3.884 21.686 -30.006 1.00 64.38 176 SER A N 1
ATOM 1352 C CA . SER A 1 176 ? 3.285 22.930 -29.511 1.00 64.38 176 SER A CA 1
ATOM 1353 C C . SER A 1 176 ? 3.561 24.061 -30.485 1.00 64.38 176 SER A C 1
ATOM 1355 O O . SER A 1 176 ? 4.736 24.125 -30.923 1.00 64.38 176 SER A O 1
#

Foldseek 3Di:
DELQPDPPDDDQYADDPPPDDDDDPDPHSLVVVLVVLCCCLPPPPPDQQQADEDEAHPPLVCRLSSLLSRLVSLVVSCVDPSSVVSLLVVVVVVVVVVVVVVVVVVPDDDDPPVPPPPPVCPVCPPPPPDCDSSNSHAYEYEEPVCNVSNVVSPHPHYHYDCVVPNDDDDDPPDDD

Organism: NCBI:txid943120

Secondary structure (DSSP, 8-state):
-B-S--TTS-S-B-----S---S--PPPHHHHHHHHHHHHHHH-TT----EEE----SSHHHHHHHHHHHHHHHHHHHTSHHHHHHHHHHHHHHHHHHHHHHHHTTSS---GGGGTTGGGSSSS--TTSS--TTTTSEEEEEETTTHHHHHHTT-SEEE--HHHH-SPPPPPPP--

Sequence (176 aa):
VNASDEASKSGVRLHSVDGNRGETETPCGDSEVRELVEYIVDSCPHLRFSGLMTIGHPDPERTSGTFAKMATLRLDLLKLPHVRQVFMSRTESAGEREAYDRSERKSSNTSEAARNTRNKAEEARPLHAAFDRDDLFELSMGMSGDMAEAIIHGSTEVRIGTAIFGSRPLQPKSRS